Protein AF-A0A316P3M2-F1 (afdb_monomer)

Radius of gyration: 18.28 Å; Cα contacts (8 Å, |Δi|>4): 46; chains: 1; bounding box: 47×25×36 Å

Solvent-accessible surface area (backbone atoms only — not comparable to full-atom values): 4909 Å² total; per-residue (Å²): 117,91,85,54,53,76,66,59,50,50,51,46,51,48,44,50,52,56,40,28,75,74,65,34,62,72,44,34,54,54,9,47,49,53,23,34,76,72,67,74,46,80,49,63,67,54,32,51,51,37,37,52,51,73,74,43,82,80,86,77,71,93,64,86,81,79,57,63,66,55,53,52,60,54,50,59,58,56,66,79,72,112

Secondary structure (DSSP, 8-state):
-TT--HHHHHHHHHHHHHHHHHH-HHHHHHHHHHHHHHHSS--HHHHHHHHHHHHSPP---SS----HHHHHHHHHHHHTT-

Mean predicted aligned error: 9.87 Å
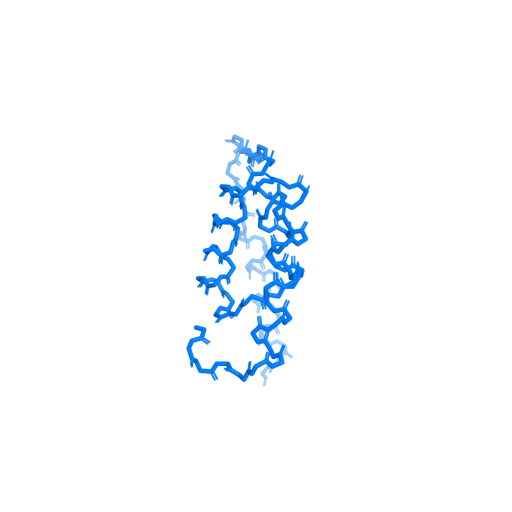
Nearest PDB structures (foldseek):
  4bjn-assembly6_G  TM=2.428E-01  e=5.175E+00  Melampsora lini

Foldseek 3Di:
DVPDDPVLVVVLVVLLVVLCVPQNDVLLVQLQVVCCVPPVDDDNVSSVVSSVVVVDDDPDDPDDDPCVVVVVVVVVVVVVVD

Structure (mmCIF, N/CA/C/O backbone):
data_AF-A0A316P3M2-F1
#
_entry.id   AF-A0A316P3M2-F1
#
loop_
_atom_site.group_PDB
_atom_site.id
_atom_site.type_symbol
_atom_site.label_atom_id
_atom_site.label_alt_id
_atom_site.label_comp_id
_atom_site.label_asym_id
_atom_site.label_entity_id
_atom_site.label_seq_id
_atom_site.pdbx_PDB_ins_code
_atom_site.Cartn_x
_atom_site.Cartn_y
_atom_site.Cartn_z
_atom_site.occupancy
_atom_site.B_iso_or_equiv
_atom_site.auth_seq_id
_atom_site.auth_comp_id
_atom_site.auth_asym_id
_atom_site.auth_atom_id
_atom_site.pdbx_PDB_model_num
ATOM 1 N N . MET A 1 1 ? 7.781 -8.050 -7.977 1.00 66.50 1 MET A N 1
ATOM 2 C CA . MET A 1 1 ? 8.488 -6.936 -8.647 1.00 66.50 1 MET A CA 1
ATOM 3 C C . MET A 1 1 ? 9.620 -7.410 -9.549 1.00 66.50 1 MET A C 1
ATOM 5 O O . MET A 1 1 ? 9.947 -6.697 -10.485 1.00 66.50 1 MET A O 1
ATOM 9 N N . ASP A 1 2 ? 10.177 -8.606 -9.340 1.00 76.88 2 ASP A N 1
ATOM 10 C CA . ASP A 1 2 ? 11.368 -9.073 -10.076 1.00 76.88 2 ASP A CA 1
ATOM 11 C C . ASP A 1 2 ? 11.157 -9.309 -11.582 1.00 76.88 2 ASP A C 1
ATOM 13 O O . ASP A 1 2 ? 12.116 -9.482 -12.326 1.00 76.88 2 ASP A O 1
ATOM 17 N N . SER A 1 3 ? 9.907 -9.287 -12.048 1.00 82.00 3 SER A N 1
ATOM 18 C CA . SER A 1 3 ? 9.541 -9.388 -13.463 1.00 82.00 3 SER A CA 1
ATOM 19 C C . SER A 1 3 ? 9.399 -8.033 -14.173 1.00 82.00 3 SER A C 1
ATOM 21 O O . SER A 1 3 ? 9.065 -8.010 -15.357 1.00 82.00 3 SER A O 1
ATOM 23 N N . LEU A 1 4 ? 9.580 -6.907 -13.472 1.00 82.31 4 LEU A N 1
ATOM 24 C CA . LEU A 1 4 ? 9.430 -5.567 -14.047 1.00 82.31 4 LEU A CA 1
ATOM 25 C C . LEU A 1 4 ? 10.646 -5.193 -14.894 1.00 82.31 4 LEU A C 1
ATOM 27 O O . LEU A 1 4 ? 11.793 -5.493 -14.556 1.00 82.31 4 LEU A O 1
ATOM 31 N N . ASN A 1 5 ? 10.398 -4.465 -15.982 1.00 90.50 5 ASN A N 1
ATOM 32 C CA . ASN A 1 5 ? 11.479 -3.823 -16.714 1.00 90.50 5 ASN A CA 1
ATOM 33 C C . ASN A 1 5 ? 12.030 -2.626 -15.903 1.00 90.50 5 ASN A C 1
ATOM 35 O O . ASN A 1 5 ? 11.442 -2.165 -14.924 1.00 90.50 5 ASN A O 1
ATOM 39 N N . LYS A 1 6 ? 13.178 -2.087 -16.324 1.00 90.00 6 LYS A N 1
ATOM 40 C CA . LYS A 1 6 ? 13.850 -0.991 -15.608 1.00 90.00 6 LYS A CA 1
ATOM 41 C C . LYS A 1 6 ? 13.030 0.308 -15.546 1.00 90.00 6 LYS A C 1
ATOM 43 O O . LYS A 1 6 ? 13.215 1.082 -14.608 1.00 90.00 6 LYS A O 1
ATOM 48 N N . ALA A 1 7 ? 12.198 0.584 -16.549 1.00 90.50 7 ALA A N 1
ATOM 49 C CA . ALA A 1 7 ? 11.370 1.786 -16.583 1.00 90.50 7 ALA A CA 1
ATOM 50 C C . ALA A 1 7 ? 10.226 1.679 -15.569 1.00 90.50 7 ALA A C 1
ATOM 52 O O . ALA A 1 7 ? 10.093 2.568 -14.730 1.00 90.50 7 ALA A O 1
ATOM 53 N N . ASP A 1 8 ? 9.514 0.554 -15.574 1.00 87.94 8 ASP A N 1
ATOM 54 C CA . ASP A 1 8 ? 8.393 0.298 -14.669 1.00 87.94 8 ASP A CA 1
ATOM 55 C C . ASP A 1 8 ? 8.876 0.229 -13.213 1.00 87.94 8 ASP A C 1
ATOM 57 O O . ASP A 1 8 ? 8.304 0.858 -12.330 1.00 87.94 8 ASP A O 1
ATOM 61 N N . LEU A 1 9 ? 10.014 -0.433 -12.961 1.00 88.44 9 LEU A N 1
ATOM 62 C CA . LEU A 1 9 ? 10.617 -0.461 -11.624 1.00 88.44 9 LEU A CA 1
ATOM 63 C C . LEU A 1 9 ? 10.968 0.949 -11.128 1.00 88.44 9 LEU A C 1
ATOM 65 O O . LEU A 1 9 ? 10.821 1.265 -9.949 1.00 88.44 9 LEU A O 1
ATOM 69 N N . ARG A 1 10 ? 11.457 1.815 -12.021 1.00 92.19 10 ARG A N 1
ATOM 70 C CA . ARG A 1 10 ? 11.784 3.198 -11.664 1.00 92.19 10 ARG A CA 1
ATOM 71 C C . ARG A 1 10 ? 10.529 4.004 -11.340 1.00 92.19 10 ARG A C 1
ATOM 73 O O . ARG A 1 10 ? 10.603 4.890 -10.491 1.00 92.19 10 ARG A O 1
ATOM 80 N N . GLU A 1 11 ? 9.429 3.754 -12.035 1.00 91.00 11 GLU A N 1
ATOM 81 C CA . GLU A 1 11 ? 8.147 4.400 -11.768 1.00 91.00 11 GLU A CA 1
ATOM 82 C C . GLU A 1 11 ? 7.599 3.989 -10.399 1.00 91.00 11 GLU A C 1
ATOM 84 O O . GLU A 1 11 ? 7.348 4.863 -9.567 1.00 91.00 11 GLU A O 1
ATOM 89 N N . ASP A 1 12 ? 7.583 2.688 -10.105 1.00 89.69 12 ASP A N 1
ATOM 90 C CA . ASP A 1 12 ? 7.178 2.157 -8.799 1.00 89.69 12 ASP A CA 1
ATOM 91 C C . ASP A 1 12 ? 8.024 2.759 -7.660 1.00 89.69 12 ASP A C 1
ATOM 93 O O . ASP A 1 12 ? 7.495 3.209 -6.641 1.00 89.69 12 ASP A O 1
ATOM 97 N N . LEU A 1 13 ? 9.346 2.867 -7.848 1.00 91.69 13 LEU A N 1
ATOM 98 C CA . LEU A 1 13 ? 10.237 3.490 -6.861 1.00 91.69 13 LEU A CA 1
ATOM 99 C C . LEU A 1 13 ? 9.969 4.988 -6.663 1.00 91.69 13 LEU A C 1
ATOM 101 O O . LEU A 1 13 ? 10.118 5.486 -5.546 1.00 91.69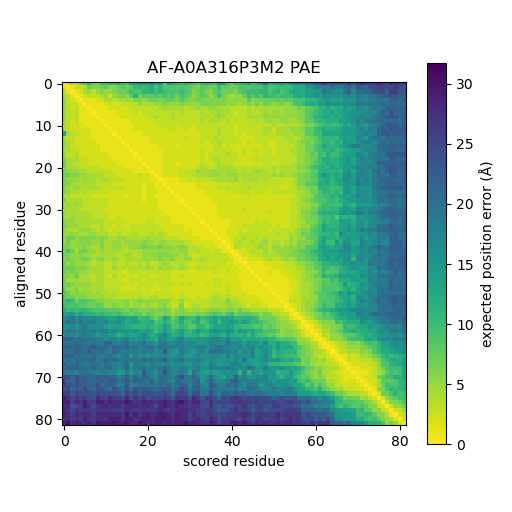 13 LEU A O 1
ATOM 105 N N . LYS A 1 14 ? 9.576 5.720 -7.713 1.00 94.12 14 LYS A N 1
ATOM 106 C CA . LYS A 1 14 ? 9.196 7.137 -7.581 1.00 94.12 14 LYS A CA 1
ATOM 107 C C . LYS A 1 14 ? 7.925 7.292 -6.756 1.00 94.12 14 LYS A C 1
ATOM 109 O O . LYS A 1 14 ? 7.876 8.184 -5.913 1.00 94.12 14 LYS A O 1
ATOM 114 N N . ILE A 1 15 ? 6.939 6.423 -6.971 1.00 92.00 15 ILE A N 1
ATOM 115 C CA . ILE A 1 15 ? 5.693 6.403 -6.195 1.00 92.00 15 ILE A CA 1
ATOM 116 C C . ILE A 1 15 ? 6.016 6.150 -4.720 1.00 92.00 15 ILE A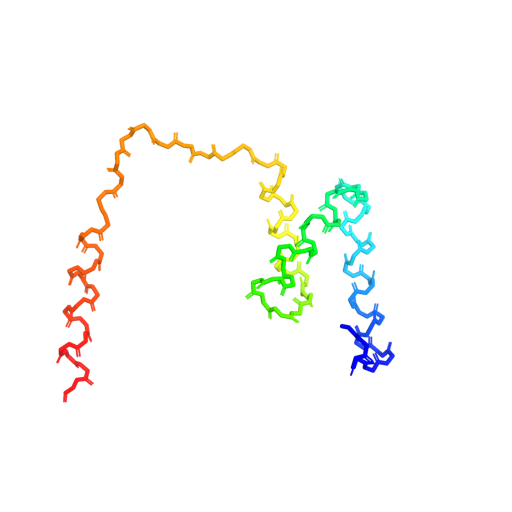 C 1
ATOM 118 O O . ILE A 1 15 ? 5.635 6.932 -3.849 1.00 92.00 15 ILE A O 1
ATOM 122 N N . MET A 1 16 ? 6.817 5.118 -4.438 1.00 92.06 16 MET A N 1
ATOM 123 C CA . MET A 1 16 ? 7.258 4.820 -3.073 1.00 92.06 16 MET A CA 1
ATOM 124 C C . MET A 1 16 ? 7.999 6.011 -2.451 1.00 92.06 16 MET A C 1
ATOM 126 O O . MET A 1 16 ? 7.705 6.393 -1.321 1.00 92.06 16 MET A O 1
ATOM 130 N N . GLN A 1 17 ? 8.915 6.651 -3.184 1.00 93.56 17 GLN A N 1
ATOM 131 C CA . GLN A 1 17 ? 9.651 7.820 -2.69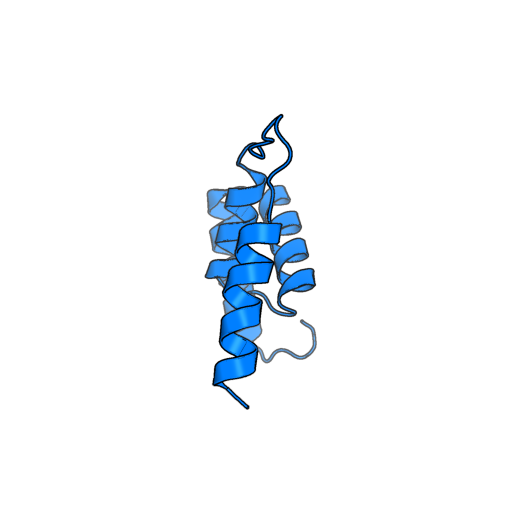5 1.00 93.56 17 GLN A CA 1
ATOM 132 C C . GLN A 1 17 ? 8.727 9.007 -2.380 1.00 93.56 17 GLN A C 1
ATOM 134 O O . GLN A 1 17 ? 8.905 9.662 -1.349 1.00 93.56 17 GLN A O 1
ATOM 139 N N . ALA A 1 18 ? 7.738 9.276 -3.234 1.00 93.12 18 ALA A N 1
ATOM 140 C CA . ALA A 1 18 ? 6.771 10.351 -3.029 1.00 93.12 18 ALA A CA 1
ATOM 141 C C . ALA A 1 18 ? 5.932 10.133 -1.761 1.00 93.12 18 ALA A C 1
ATOM 143 O O . ALA A 1 18 ? 5.680 11.080 -1.014 1.00 93.12 18 ALA A O 1
ATOM 144 N N . VAL A 1 19 ? 5.552 8.884 -1.484 1.00 89.75 19 VAL A N 1
ATOM 145 C CA . VAL A 1 19 ? 4.781 8.512 -0.290 1.00 89.75 19 VAL A CA 1
ATOM 146 C C . VAL A 1 19 ? 5.654 8.552 0.965 1.00 89.75 19 VAL A C 1
ATOM 148 O O . VAL A 1 19 ? 5.226 9.084 1.987 1.00 89.75 19 VAL A O 1
ATOM 151 N N . VAL A 1 20 ? 6.912 8.099 0.898 1.00 93.62 20 VAL A N 1
ATOM 152 C CA . VAL A 1 20 ? 7.868 8.244 2.015 1.00 93.62 20 VAL A CA 1
ATOM 153 C C . VAL A 1 20 ? 8.042 9.712 2.403 1.00 93.62 20 VAL A C 1
ATOM 155 O O . VAL A 1 20 ? 8.044 10.023 3.592 1.00 93.62 20 VAL A O 1
ATOM 158 N N . ALA A 1 21 ? 8.151 10.614 1.424 1.00 92.44 21 ALA A N 1
ATOM 159 C CA . ALA A 1 21 ? 8.295 12.045 1.684 1.00 92.44 21 ALA A CA 1
ATOM 160 C C . ALA A 1 21 ? 7.072 12.659 2.393 1.00 92.44 21 ALA A C 1
ATOM 162 O O . ALA A 1 21 ? 7.222 13.645 3.109 1.00 92.44 21 ALA A O 1
ATOM 163 N N . GLN A 1 22 ? 5.879 12.083 2.211 1.00 88.75 22 GLN A N 1
ATOM 164 C CA . GLN A 1 22 ? 4.627 12.603 2.771 1.00 88.75 22 GLN A CA 1
ATOM 165 C C . GLN A 1 22 ? 4.245 11.963 4.112 1.00 88.75 22 GLN A C 1
ATOM 167 O O . GLN A 1 22 ? 3.802 12.663 5.017 1.00 88.75 22 GLN A O 1
ATOM 172 N N . SER A 1 23 ? 4.396 10.644 4.245 1.00 87.19 23 SER A N 1
ATOM 173 C CA . SER A 1 23 ? 3.895 9.868 5.394 1.00 87.19 23 SER A CA 1
ATOM 174 C C . SER A 1 23 ? 4.980 9.117 6.170 1.00 87.19 23 SER A C 1
ATOM 176 O O . SER A 1 23 ? 4.691 8.488 7.186 1.00 87.19 23 SER A O 1
ATOM 178 N N . GLY A 1 24 ? 6.232 9.168 5.714 1.00 90.88 24 GLY A N 1
ATOM 179 C CA . GLY A 1 24 ? 7.344 8.435 6.309 1.00 90.88 24 GLY A CA 1
ATOM 180 C C . GLY A 1 24 ? 7.461 6.985 5.828 1.00 90.88 24 GLY A C 1
ATOM 181 O O . GLY A 1 24 ? 6.577 6.429 5.174 1.00 90.88 24 GLY A O 1
ATOM 182 N N . TRP A 1 25 ? 8.600 6.369 6.158 1.00 90.94 25 TRP A N 1
ATOM 183 C CA . TRP A 1 25 ? 8.993 5.044 5.665 1.00 90.94 25 TRP A CA 1
ATOM 184 C C . TRP A 1 25 ? 8.048 3.920 6.103 1.00 90.94 25 TRP A C 1
ATOM 186 O O . TRP A 1 25 ? 7.581 3.155 5.265 1.00 90.94 25 TRP A O 1
ATOM 196 N N . ASN A 1 26 ? 7.716 3.848 7.394 1.00 92.38 26 ASN A N 1
ATOM 197 C CA . ASN A 1 26 ? 6.891 2.761 7.933 1.00 92.38 26 ASN A CA 1
ATOM 198 C C . ASN A 1 26 ? 5.484 2.747 7.316 1.00 92.38 26 ASN A C 1
ATOM 200 O O . ASN A 1 26 ? 4.975 1.691 6.954 1.00 92.38 26 ASN A O 1
ATOM 204 N N . MET A 1 27 ? 4.889 3.929 7.131 1.00 90.38 27 MET A N 1
ATOM 205 C CA . MET A 1 27 ? 3.576 4.077 6.498 1.00 90.38 27 MET A CA 1
ATOM 206 C C . MET A 1 27 ? 3.602 3.658 5.031 1.00 90.38 27 MET A C 1
ATOM 208 O O . MET A 1 27 ? 2.669 3.011 4.563 1.00 90.38 27 MET A O 1
ATOM 212 N N . MET A 1 28 ? 4.679 3.988 4.312 1.00 93.38 28 MET A N 1
ATOM 213 C CA . MET A 1 28 ? 4.845 3.555 2.928 1.00 93.38 28 MET A CA 1
ATOM 214 C C . MET A 1 28 ? 4.936 2.030 2.826 1.00 93.38 28 MET A C 1
ATOM 216 O O . MET A 1 28 ? 4.280 1.459 1.963 1.00 93.38 28 MET A O 1
ATOM 220 N N . VAL A 1 29 ? 5.697 1.368 3.705 1.00 93.25 29 VAL A N 1
ATOM 221 C CA . VAL A 1 29 ? 5.841 -0.099 3.684 1.00 93.25 29 VAL A CA 1
ATOM 222 C C . VAL A 1 29 ? 4.486 -0.787 3.864 1.00 93.25 29 VAL A C 1
ATOM 224 O O . VAL A 1 29 ? 4.142 -1.673 3.081 1.00 93.25 29 VAL A O 1
ATOM 227 N N . GLU A 1 30 ? 3.689 -0.346 4.837 1.00 93.12 30 GLU A N 1
ATOM 228 C CA . GLU A 1 30 ? 2.343 -0.888 5.059 1.00 93.12 30 GLU A CA 1
ATOM 229 C C . GLU A 1 30 ? 1.395 -0.573 3.888 1.00 93.12 30 GLU A C 1
ATOM 231 O O . GLU A 1 30 ? 0.677 -1.452 3.409 1.00 93.12 30 GLU A O 1
ATOM 236 N N . ALA A 1 31 ? 1.436 0.650 3.349 1.00 90.94 31 ALA A N 1
ATOM 237 C CA . ALA A 1 31 ? 0.626 1.038 2.194 1.00 90.94 31 ALA A CA 1
ATOM 238 C C . ALA A 1 31 ? 0.974 0.224 0.935 1.00 90.94 31 ALA A C 1
ATOM 240 O O . ALA A 1 31 ? 0.080 -0.238 0.220 1.00 90.94 31 ALA A O 1
ATOM 241 N N . ALA A 1 32 ? 2.266 0.015 0.676 1.00 91.56 32 ALA A N 1
ATOM 242 C CA . ALA A 1 32 ? 2.760 -0.772 -0.447 1.00 91.56 32 ALA A CA 1
ATOM 243 C C . ALA A 1 32 ? 2.378 -2.248 -0.303 1.00 91.56 32 ALA A C 1
ATOM 245 O O . ALA A 1 32 ? 1.960 -2.862 -1.283 1.00 91.56 32 ALA A O 1
ATOM 246 N N . LYS A 1 33 ? 2.441 -2.803 0.914 1.00 93.00 33 LYS A N 1
ATOM 247 C CA . LYS A 1 33 ? 1.987 -4.169 1.199 1.00 93.00 33 LYS A CA 1
ATOM 248 C C . LYS A 1 33 ? 0.498 -4.340 0.898 1.00 93.00 33 LYS A C 1
ATOM 250 O O . LYS A 1 33 ? 0.144 -5.224 0.124 1.00 93.00 33 LYS A O 1
ATOM 255 N N . ILE A 1 34 ? -0.355 -3.459 1.429 1.00 90.94 34 ILE A N 1
ATOM 256 C CA . ILE A 1 34 ? -1.808 -3.485 1.177 1.00 90.94 34 ILE A CA 1
ATOM 257 C C . ILE A 1 34 ? -2.103 -3.388 -0.322 1.00 90.94 34 ILE A C 1
ATOM 259 O O . ILE A 1 34 ? -2.952 -4.108 -0.847 1.00 90.94 34 ILE A O 1
ATOM 263 N N . THR A 1 35 ? -1.401 -2.493 -1.013 1.00 90.06 35 THR A N 1
ATOM 264 C CA . THR A 1 35 ? -1.599 -2.265 -2.446 1.00 90.06 35 THR A CA 1
ATOM 265 C C . THR A 1 35 ? -1.174 -3.481 -3.263 1.00 90.06 35 THR A C 1
ATOM 267 O O . THR A 1 35 ? -1.913 -3.922 -4.140 1.00 90.06 35 THR A O 1
ATOM 270 N N . LEU A 1 36 ? -0.030 -4.085 -2.937 1.00 89.00 36 LEU A N 1
ATOM 271 C CA . LEU A 1 36 ? 0.450 -5.284 -3.614 1.00 89.00 36 LEU A CA 1
ATOM 272 C C . LEU A 1 36 ? -0.467 -6.489 -3.362 1.00 89.00 36 LEU A C 1
ATOM 274 O O . LEU A 1 36 ? -0.759 -7.228 -4.297 1.00 89.00 36 LEU A O 1
ATOM 278 N N . GLU A 1 37 ? -0.959 -6.665 -2.133 1.00 90.31 37 GLU A N 1
ATOM 279 C CA . GLU A 1 37 ? -1.895 -7.742 -1.782 1.00 90.31 37 GLU A CA 1
ATOM 280 C C . GLU A 1 37 ? -3.242 -7.609 -2.507 1.00 90.31 37 GLU A C 1
ATOM 282 O O . GLU A 1 37 ? -3.827 -8.615 -2.903 1.00 90.31 37 GLU A O 1
ATOM 287 N N . ARG A 1 38 ? -3.741 -6.381 -2.697 1.00 87.44 38 ARG A N 1
ATOM 288 C CA . ARG A 1 38 ? -5.058 -6.134 -3.310 1.00 87.44 38 ARG A CA 1
ATOM 289 C C . ARG A 1 38 ? -5.023 -6.026 -4.829 1.00 87.44 38 ARG A C 1
ATOM 291 O O . ARG A 1 38 ? -5.937 -6.513 -5.487 1.00 87.44 38 ARG A O 1
ATOM 298 N N . CYS A 1 39 ? -4.002 -5.370 -5.372 1.00 85.19 39 CYS A N 1
ATOM 299 C CA . CYS A 1 39 ? -3.933 -4.994 -6.784 1.00 85.19 39 CYS A CA 1
ATOM 300 C C . CYS A 1 39 ? -2.856 -5.772 -7.555 1.00 85.19 39 CYS A C 1
ATOM 302 O O . CYS A 1 39 ? -2.829 -5.726 -8.783 1.00 85.19 39 CYS A O 1
ATOM 304 N N . GLY A 1 40 ? -1.937 -6.466 -6.870 1.00 85.19 40 GLY A N 1
ATOM 305 C CA . GLY A 1 40 ? -0.831 -7.212 -7.489 1.00 85.19 40 GLY A CA 1
ATOM 306 C C . GLY A 1 40 ? 0.292 -6.342 -8.071 1.00 85.19 40 GLY A C 1
ATOM 307 O O . GLY A 1 40 ? 1.333 -6.867 -8.471 1.00 85.19 40 GLY A O 1
ATOM 308 N N . ARG A 1 41 ? 0.115 -5.017 -8.100 1.00 84.75 41 ARG A N 1
ATOM 309 C CA . ARG A 1 41 ? 1.095 -4.015 -8.542 1.00 84.75 41 ARG A CA 1
ATOM 310 C C . ARG A 1 41 ? 0.993 -2.767 -7.679 1.00 84.75 41 ARG A C 1
ATOM 312 O O . ARG A 1 41 ? -0.041 -2.541 -7.059 1.00 84.75 41 ARG A O 1
ATOM 319 N N . LEU A 1 42 ? 2.061 -1.973 -7.662 1.00 86.44 42 LEU A N 1
ATOM 320 C CA . LEU A 1 42 ? 1.998 -0.621 -7.126 1.00 86.44 42 LEU A CA 1
ATOM 321 C C . LEU A 1 42 ? 1.503 0.327 -8.217 1.00 86.44 42 LEU A C 1
ATOM 323 O O . LEU A 1 42 ? 1.943 0.259 -9.361 1.00 86.44 42 LEU A O 1
ATOM 327 N N . ASP A 1 43 ? 0.591 1.208 -7.840 1.00 87.19 43 ASP A N 1
ATOM 328 C CA . ASP A 1 43 ? 0.179 2.363 -8.622 1.00 87.19 43 ASP A CA 1
ATOM 329 C C . ASP A 1 43 ? -0.010 3.546 -7.668 1.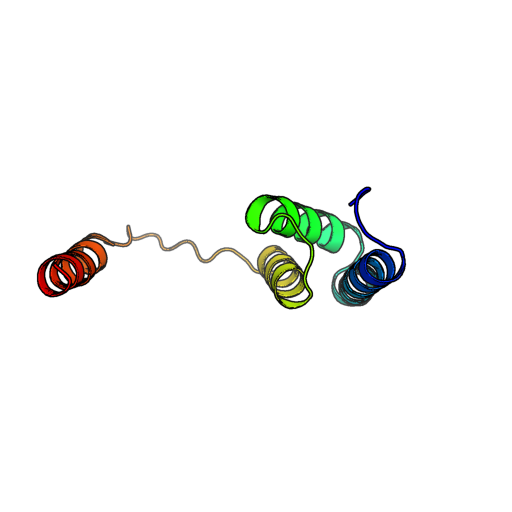00 87.19 43 ASP A C 1
ATOM 331 O O . ASP A 1 43 ? -0.284 3.367 -6.477 1.00 87.19 43 ASP A O 1
ATOM 335 N N . ASP A 1 44 ? 0.174 4.760 -8.179 1.00 83.81 44 ASP A N 1
ATOM 336 C CA . ASP A 1 44 ? 0.198 5.967 -7.351 1.00 83.81 44 ASP A CA 1
ATOM 337 C C . ASP A 1 44 ? -1.110 6.174 -6.576 1.00 83.81 44 ASP A C 1
ATOM 339 O O . ASP A 1 44 ? -1.100 6.478 -5.380 1.00 83.81 44 ASP A O 1
ATOM 343 N N . ALA A 1 45 ? -2.250 5.932 -7.230 1.00 87.44 45 ALA A N 1
ATOM 344 C CA . ALA A 1 45 ? -3.559 6.136 -6.628 1.00 87.44 45 ALA A CA 1
ATOM 345 C C . ALA A 1 45 ? -3.793 5.162 -5.467 1.00 87.44 45 ALA A C 1
ATOM 347 O O . ALA A 1 45 ? -4.148 5.592 -4.365 1.00 87.44 45 ALA A O 1
ATOM 348 N N . SER A 1 46 ? -3.549 3.868 -5.679 1.00 86.19 46 SER A N 1
ATOM 349 C CA . SER A 1 46 ? -3.759 2.847 -4.651 1.00 86.19 46 SER A CA 1
ATOM 350 C C . SER A 1 46 ? -2.822 3.026 -3.459 1.00 86.19 46 SER A C 1
ATOM 352 O O . SER A 1 46 ? -3.288 2.973 -2.317 1.00 86.19 46 SER A O 1
ATOM 354 N N . VAL A 1 47 ? -1.532 3.308 -3.691 1.00 86.81 47 VAL A N 1
ATOM 355 C CA . VAL A 1 47 ? -0.573 3.514 -2.590 1.00 86.81 47 VAL A CA 1
ATOM 356 C C . VAL A 1 47 ? -0.914 4.784 -1.806 1.00 86.81 47 VAL A C 1
ATOM 358 O O . VAL A 1 47 ? -0.877 4.766 -0.575 1.00 86.81 47 VAL A O 1
ATOM 361 N N . SER A 1 48 ? -1.312 5.867 -2.480 1.00 86.56 48 SER A N 1
ATOM 362 C CA . SER A 1 48 ? -1.736 7.107 -1.817 1.00 86.56 48 SER A CA 1
ATOM 363 C C . SER A 1 48 ? -2.993 6.905 -0.963 1.00 86.56 48 SER A C 1
ATOM 365 O O . SER A 1 48 ? -3.044 7.338 0.193 1.00 86.56 48 SER A O 1
ATOM 367 N N . VAL A 1 49 ? -3.993 6.188 -1.488 1.00 87.00 49 VAL A N 1
ATOM 368 C CA . VAL A 1 49 ? -5.219 5.849 -0.746 1.00 87.00 49 VAL A CA 1
ATOM 369 C C . VAL A 1 49 ? -4.904 4.961 0.454 1.00 87.00 49 VAL A C 1
ATOM 371 O O . VAL A 1 49 ? -5.399 5.232 1.548 1.00 87.00 49 VAL A O 1
ATOM 374 N N . ALA A 1 50 ? -4.058 3.942 0.291 1.00 87.62 50 ALA A N 1
ATOM 375 C CA . ALA A 1 50 ? -3.656 3.067 1.388 1.00 87.62 50 ALA A CA 1
ATOM 376 C C . ALA A 1 50 ? -2.889 3.837 2.477 1.00 87.62 50 ALA A C 1
ATOM 378 O O . ALA A 1 50 ? -3.212 3.705 3.657 1.00 87.62 50 ALA A O 1
ATOM 379 N N . ALA A 1 51 ? -1.947 4.706 2.097 1.00 87.06 51 ALA A N 1
ATOM 380 C CA . ALA A 1 51 ? -1.194 5.539 3.035 1.00 87.06 51 ALA A CA 1
ATOM 381 C C . ALA A 1 51 ? -2.105 6.498 3.821 1.00 87.06 51 ALA A C 1
ATOM 383 O O . ALA A 1 51 ? -2.002 6.591 5.047 1.00 87.06 51 ALA A O 1
ATOM 384 N N . LYS A 1 52 ? -3.054 7.161 3.144 1.00 85.56 52 LYS A N 1
ATOM 385 C CA . LYS A 1 52 ? -4.056 8.009 3.812 1.00 85.56 52 LYS A CA 1
ATOM 386 C C . LYS A 1 52 ? -4.981 7.203 4.716 1.00 85.56 52 LYS A C 1
ATOM 388 O O . LYS A 1 52 ? -5.260 7.636 5.836 1.00 85.56 52 LYS A O 1
ATOM 393 N N . GLY A 1 53 ? -5.421 6.033 4.260 1.00 84.12 53 GLY A N 1
ATOM 394 C CA . GLY A 1 53 ? -6.256 5.119 5.035 1.00 84.12 53 GLY A CA 1
ATOM 395 C C . GLY A 1 53 ? -5.585 4.692 6.339 1.00 84.12 53 GLY A C 1
ATOM 396 O O . GLY A 1 53 ? -6.225 4.725 7.381 1.00 84.12 53 GLY A O 1
ATOM 397 N N . LEU A 1 54 ? -4.284 4.390 6.305 1.00 86.12 54 LEU A N 1
ATOM 398 C CA . LEU A 1 54 ? -3.500 4.048 7.497 1.00 86.12 54 LEU A CA 1
ATOM 399 C C . LEU A 1 54 ? -3.365 5.218 8.483 1.00 86.12 54 LEU A C 1
ATOM 401 O O . LEU A 1 54 ? -3.290 4.999 9.688 1.00 86.12 54 LEU A O 1
ATOM 405 N N . SER A 1 55 ? -3.325 6.458 7.986 1.00 81.06 55 SER A N 1
ATOM 406 C CA . SER A 1 55 ? -3.256 7.657 8.837 1.00 81.06 55 SER A CA 1
ATOM 407 C C . SER A 1 55 ? -4.608 8.073 9.425 1.00 81.06 55 SER A C 1
ATOM 409 O O . SER A 1 55 ? -4.662 8.909 10.326 1.00 81.06 55 SER A O 1
ATOM 411 N N . THR A 1 56 ? -5.702 7.509 8.910 1.00 81.00 56 THR A N 1
ATOM 412 C CA . THR A 1 56 ? -7.064 7.897 9.276 1.00 81.00 56 THR A CA 1
ATOM 413 C C . THR A 1 56 ? -7.650 6.875 10.238 1.00 81.00 56 THR A C 1
ATOM 415 O O . THR A 1 56 ? -7.568 5.668 10.017 1.00 81.00 56 THR A O 1
ATOM 418 N N . ALA A 1 57 ? -8.288 7.349 11.308 1.00 73.88 57 ALA A N 1
ATOM 419 C CA . ALA A 1 57 ? -9.035 6.469 12.194 1.00 73.88 57 ALA A CA 1
ATOM 420 C C . ALA A 1 57 ? -10.182 5.804 11.419 1.00 73.88 57 ALA A C 1
ATOM 422 O O . ALA A 1 57 ? -10.953 6.472 10.726 1.00 73.88 57 ALA A O 1
ATOM 423 N N . LYS A 1 58 ? -10.307 4.480 11.545 1.00 75.25 58 LYS A N 1
ATOM 424 C CA . LYS A 1 58 ? -11.444 3.754 10.981 1.00 75.25 58 LYS A CA 1
ATOM 425 C C . LYS A 1 58 ? -12.724 4.289 11.619 1.00 75.25 58 LYS A C 1
ATOM 427 O O . LYS A 1 58 ? -12.868 4.241 12.838 1.00 75.25 58 LYS A O 1
ATOM 432 N N . ILE A 1 59 ? -13.660 4.743 10.792 1.00 76.00 59 ILE A N 1
ATOM 433 C CA . ILE A 1 59 ? -15.013 5.040 11.253 1.00 76.00 59 ILE A CA 1
ATOM 434 C C . ILE A 1 59 ? -15.689 3.692 11.511 1.00 76.00 59 ILE A C 1
ATOM 436 O O . ILE A 1 59 ? -16.016 2.954 10.580 1.00 76.00 59 ILE A O 1
ATOM 440 N N . ALA A 1 60 ? -15.801 3.334 12.786 1.00 76.44 60 ALA A N 1
ATOM 441 C CA . ALA A 1 60 ? -16.594 2.206 13.240 1.00 76.44 60 ALA A CA 1
ATOM 442 C C . ALA A 1 60 ? -17.970 2.747 13.628 1.00 76.44 60 ALA A C 1
ATOM 444 O O . ALA A 1 60 ? -18.080 3.539 14.559 1.00 76.44 60 ALA A O 1
ATOM 445 N N . TYR A 1 61 ? -18.992 2.369 12.866 1.00 77.94 61 TYR A N 1
ATOM 446 C CA . TYR A 1 61 ? -20.373 2.634 13.240 1.00 77.94 61 TYR A CA 1
ATOM 447 C C . TYR A 1 61 ? -20.814 1.569 14.242 1.00 77.94 61 TYR A C 1
ATOM 449 O O . TYR A 1 61 ? -20.548 0.384 14.035 1.00 77.94 61 TYR A O 1
ATOM 457 N N . ASP A 1 62 ? -21.469 2.001 15.317 1.00 82.44 62 ASP A N 1
ATOM 458 C CA . ASP A 1 62 ? -21.961 1.102 16.366 1.00 82.44 62 ASP A CA 1
ATOM 459 C C . ASP A 1 62 ? -23.199 0.309 15.917 1.00 82.44 62 ASP A C 1
ATOM 461 O O . ASP A 1 62 ? -23.497 -0.754 16.460 1.00 82.44 62 ASP A O 1
ATOM 465 N N . GLU A 1 63 ? -23.914 0.802 14.903 1.00 82.75 63 GLU A N 1
ATOM 466 C CA . GLU A 1 63 ? -25.069 0.130 14.318 1.00 82.75 63 GLU A CA 1
ATOM 467 C C . GLU A 1 63 ? -24.638 -0.779 13.152 1.00 82.75 63 GLU A C 1
ATOM 469 O O . GLU A 1 63 ? -23.858 -0.351 12.290 1.00 82.75 63 GLU A O 1
ATOM 474 N N . PRO A 1 64 ? -25.125 -2.034 13.088 1.00 77.56 64 PRO A N 1
ATOM 475 C CA . PRO A 1 64 ? -24.864 -2.903 11.950 1.00 77.56 64 PRO A CA 1
ATOM 476 C C . PRO A 1 64 ? -25.434 -2.288 10.667 1.00 77.56 64 PRO A C 1
ATOM 478 O O . PRO A 1 64 ? -26.622 -1.992 10.574 1.00 77.56 64 PRO A O 1
ATOM 481 N N . ILE A 1 65 ? -24.577 -2.117 9.660 1.00 77.56 65 ILE A N 1
ATOM 482 C CA 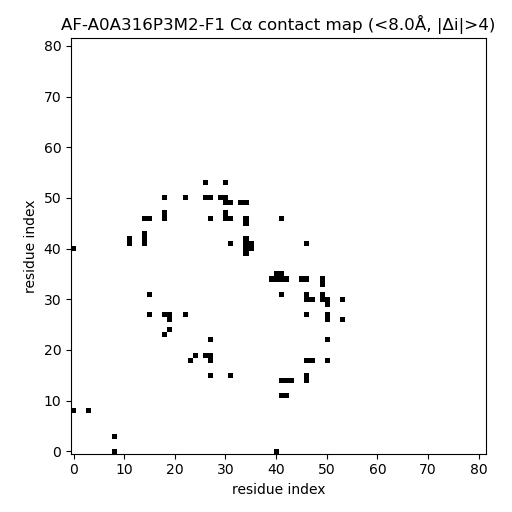. ILE A 1 65 ? -24.980 -1.602 8.349 1.00 77.56 65 ILE A CA 1
ATOM 483 C C . ILE A 1 65 ? -25.722 -2.716 7.602 1.00 77.56 65 ILE A C 1
ATOM 485 O O . ILE A 1 65 ? -25.112 -3.715 7.218 1.00 77.56 65 ILE A O 1
ATOM 489 N N . ASP A 1 66 ? -27.025 -2.541 7.379 1.00 83.69 66 ASP A N 1
ATOM 490 C CA . ASP A 1 66 ? -27.821 -3.460 6.564 1.00 83.69 66 ASP A CA 1
ATOM 491 C C . ASP A 1 66 ? -27.521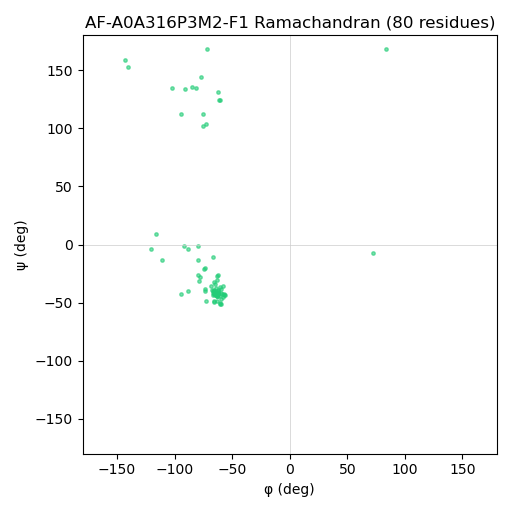 -3.262 5.069 1.00 83.69 66 ASP A C 1
ATOM 493 O O . ASP A 1 66 ? -27.991 -2.322 4.426 1.00 83.69 66 ASP A O 1
ATOM 497 N N . LEU A 1 67 ? -26.712 -4.162 4.511 1.00 84.94 67 LEU A N 1
ATOM 498 C CA . LEU A 1 67 ? -26.369 -4.170 3.0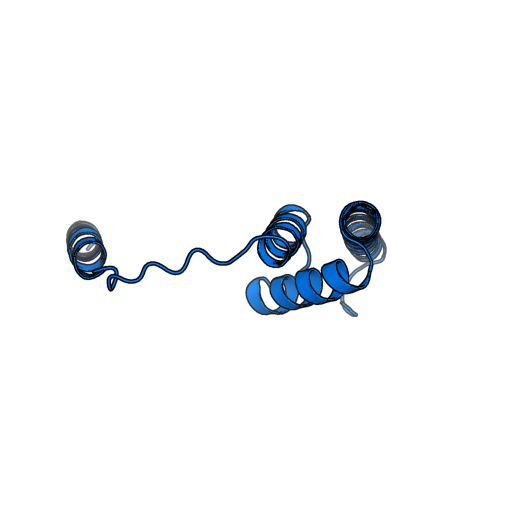89 1.00 84.94 67 LEU A CA 1
ATOM 499 C C . LEU A 1 67 ? -27.363 -4.971 2.233 1.00 84.94 67 LEU A C 1
ATOM 501 O O . LEU A 1 67 ? -27.266 -4.915 1.005 1.00 84.94 67 LEU A O 1
ATOM 505 N N . ASN A 1 68 ? -28.366 -5.629 2.834 1.00 82.44 68 ASN A N 1
ATOM 506 C CA . ASN A 1 68 ? -29.346 -6.423 2.084 1.00 82.44 68 ASN A CA 1
ATOM 507 C C . ASN A 1 68 ? -30.168 -5.561 1.112 1.00 82.44 68 ASN A C 1
ATOM 509 O O . ASN A 1 68 ? -30.622 -6.050 0.079 1.00 82.44 68 ASN A O 1
ATOM 513 N N . ILE A 1 69 ? -30.332 -4.263 1.400 1.00 80.69 69 ILE A N 1
ATOM 514 C CA . ILE A 1 69 ? -30.992 -3.305 0.499 1.00 80.69 69 ILE A CA 1
ATOM 515 C C . ILE A 1 69 ? -30.216 -3.171 -0.822 1.00 80.69 69 ILE A C 1
ATOM 517 O O . ILE A 1 69 ? -30.820 -3.112 -1.896 1.00 80.69 69 ILE A O 1
ATOM 521 N N . TYR A 1 70 ? -28.881 -3.152 -0.764 1.00 78.56 70 TYR A N 1
ATOM 522 C CA . TYR A 1 70 ? -28.038 -3.085 -1.959 1.00 78.56 70 TYR A CA 1
ATOM 523 C C . TYR A 1 70 ? -28.018 -4.409 -2.713 1.00 78.56 70 TYR A C 1
ATOM 525 O O . TYR A 1 70 ? -28.067 -4.394 -3.943 1.00 78.56 70 TYR A O 1
ATOM 533 N N . ASP A 1 71 ? -28.006 -5.535 -2.000 1.00 81.88 71 ASP A N 1
ATOM 534 C CA . ASP A 1 71 ? -28.101 -6.859 -2.616 1.00 81.88 71 ASP A CA 1
ATOM 535 C C . ASP A 1 71 ? -29.431 -7.032 -3.355 1.00 81.88 71 ASP A C 1
ATOM 537 O O . ASP A 1 71 ? -29.441 -7.467 -4.508 1.00 81.88 71 ASP A O 1
ATOM 541 N N . ALA A 1 72 ? -30.542 -6.591 -2.757 1.00 81.19 72 ALA A N 1
ATOM 542 C CA . ALA A 1 72 ? -31.843 -6.560 -3.415 1.00 81.19 72 ALA A CA 1
ATOM 543 C C . ALA A 1 72 ? -31.802 -5.673 -4.671 1.00 81.19 72 ALA A C 1
ATOM 545 O O . ALA A 1 72 ? -32.121 -6.141 -5.763 1.00 81.19 72 ALA A O 1
ATOM 546 N N . ALA A 1 73 ? -31.317 -4.432 -4.563 1.00 79.81 73 ALA A N 1
ATOM 547 C CA . ALA A 1 73 ? -31.222 -3.508 -5.697 1.00 79.81 73 ALA A CA 1
ATOM 548 C C . ALA A 1 73 ? -30.315 -4.017 -6.839 1.00 79.81 73 ALA A C 1
ATOM 550 O O . ALA A 1 73 ? -30.615 -3.803 -8.015 1.00 79.81 73 ALA A O 1
ATOM 551 N N . MET A 1 74 ? -29.215 -4.701 -6.515 1.00 76.00 74 MET A N 1
ATOM 552 C CA . MET A 1 74 ? -28.301 -5.290 -7.501 1.00 76.00 74 MET A CA 1
ATOM 553 C C . MET A 1 74 ? -28.818 -6.615 -8.075 1.00 76.00 74 MET A C 1
ATOM 555 O O . MET A 1 74 ? -28.471 -6.952 -9.208 1.00 76.00 74 MET A O 1
ATOM 559 N N . SER A 1 75 ? -29.656 -7.351 -7.339 1.00 68.31 75 SER A N 1
ATOM 560 C CA . SER A 1 75 ? -30.308 -8.568 -7.838 1.00 68.31 75 SER A CA 1
ATOM 561 C C . SER A 1 75 ? -31.319 -8.264 -8.947 1.00 68.31 75 SER A C 1
ATOM 563 O O . SER A 1 75 ? -31.282 -8.934 -9.977 1.00 68.31 75 SER A O 1
ATOM 565 N N . PHE A 1 76 ? -32.089 -7.171 -8.829 1.00 59.06 76 PHE A N 1
ATOM 566 C CA . PHE A 1 76 ? -32.997 -6.706 -9.889 1.00 59.06 76 PHE A CA 1
ATOM 567 C C . PHE A 1 76 ? -32.266 -6.420 -11.210 1.00 59.06 76 PHE A C 1
ATOM 569 O O . PHE A 1 76 ? -32.768 -6.726 -12.284 1.00 59.06 76 PHE A O 1
ATOM 576 N N 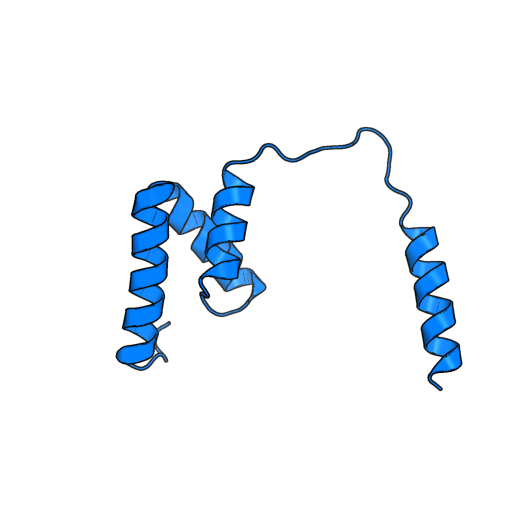. LYS A 1 77 ? -31.028 -5.910 -11.152 1.00 54.69 77 LYS A N 1
ATOM 577 C CA . LYS A 1 77 ? -30.231 -5.634 -12.359 1.00 54.69 77 LYS A CA 1
ATOM 578 C C . LYS A 1 77 ? -29.680 -6.878 -13.058 1.00 54.69 77 LYS A C 1
ATOM 580 O O . LYS A 1 77 ? -29.287 -6.769 -14.216 1.00 54.69 77 LYS A O 1
ATOM 585 N N . ARG A 1 78 ? -29.587 -8.028 -12.381 1.00 53.41 78 ARG A N 1
ATOM 586 C CA . ARG A 1 78 ? -29.134 -9.282 -13.013 1.00 53.41 78 ARG A CA 1
ATOM 587 C C . ARG A 1 78 ? -30.232 -9.943 -13.838 1.00 53.41 78 ARG A C 1
ATOM 589 O O . ARG A 1 78 ? -29.899 -10.590 -14.823 1.00 53.41 78 ARG A O 1
ATOM 596 N N . GLU A 1 79 ? -31.491 -9.780 -13.446 1.00 54.09 79 GLU A N 1
ATOM 597 C CA . GLU A 1 79 ? -32.635 -10.352 -14.166 1.00 54.09 79 GLU A CA 1
ATOM 598 C C . GLU A 1 79 ? -32.987 -9.548 -15.428 1.00 54.09 79 GLU A C 1
ATOM 600 O O . GLU A 1 79 ? -33.399 -10.143 -16.412 1.00 54.09 79 GLU A O 1
ATOM 605 N N . ASP A 1 80 ? -32.708 -8.239 -15.460 1.00 54.62 80 ASP A N 1
ATOM 606 C CA . ASP A 1 80 ? -32.872 -7.388 -16.656 1.00 54.62 80 ASP A CA 1
ATOM 607 C C . ASP A 1 80 ? -31.715 -7.502 -17.683 1.00 54.62 80 ASP A C 1
ATOM 609 O O . ASP A 1 80 ? -31.719 -6.824 -18.714 1.00 54.62 80 ASP A O 1
ATOM 613 N N . LEU A 1 81 ? -30.686 -8.312 -17.399 1.00 54.38 81 LEU A N 1
ATOM 614 C CA . LEU A 1 81 ? -29.499 -8.513 -18.250 1.00 54.38 81 LEU A CA 1
ATOM 615 C C . LEU A 1 81 ? -29.355 -9.954 -18.785 1.00 54.38 81 LEU A C 1
ATOM 617 O O . LEU A 1 81 ? -28.318 -10.278 -19.372 1.00 54.38 81 LEU A O 1
ATOM 621 N N . LEU A 1 82 ? -30.375 -10.799 -18.603 1.00 47.31 82 LEU A N 1
ATOM 622 C CA . LEU A 1 82 ? -30.513 -12.137 -19.199 1.00 47.31 82 LEU A CA 1
ATOM 623 C C . LEU A 1 82 ? -31.729 -12.178 -20.131 1.00 47.31 82 LEU A C 1
ATOM 625 O O . LEU A 1 82 ? -31.641 -12.911 -21.142 1.00 47.31 82 LEU A O 1
#

Sequence (82 aa):
MDSLNKADLREDLKIMQAVVAQSGWNMMVEAAKITLERCGRLDDASVSVAAKGLSTAKIAYDEPIDLNIYDAAMSFKREDLL

pLDDT: mean 83.14, std 10.72, range [47.31, 94.12]